Protein AF-A0A968LD47-F1 (afdb_monomer_lite)

Radius of gyration: 21.92 Å; chains: 1; bounding box: 58×36×47 Å

pLDDT: mean 73.08, std 11.28, range [50.66, 92.12]

Structure (mmCIF, N/CA/C/O backbone):
data_AF-A0A968LD47-F1
#
_entry.id   AF-A0A968LD47-F1
#
loop_
_atom_site.group_PDB
_atom_site.id
_atom_site.type_symbol
_atom_site.label_atom_id
_atom_site.label_alt_id
_atom_site.label_comp_id
_atom_site.label_asym_id
_atom_site.label_entity_id
_atom_site.label_seq_id
_atom_site.pdbx_PDB_ins_code
_atom_site.Cartn_x
_atom_site.Cartn_y
_atom_site.Cartn_z
_atom_site.occupancy
_atom_site.B_iso_or_equiv
_atom_site.auth_seq_id
_atom_site.auth_comp_id
_atom_site.auth_asym_id
_atom_site.auth_atom_id
_atom_site.pdbx_PDB_model_num
ATOM 1 N N . MET A 1 1 ? -43.486 -22.855 25.685 1.00 54.31 1 MET A N 1
ATOM 2 C CA . MET A 1 1 ? -42.345 -22.445 24.830 1.00 54.31 1 MET A CA 1
ATOM 3 C C . MET A 1 1 ? -42.127 -20.923 24.731 1.00 54.31 1 MET A C 1
ATOM 5 O O . MET A 1 1 ? -41.125 -20.507 24.178 1.00 54.31 1 MET A O 1
ATOM 9 N N . ILE A 1 2 ? -42.989 -20.074 25.316 1.00 57.53 2 ILE A N 1
ATOM 10 C CA . ILE A 1 2 ? -42.939 -18.601 25.155 1.00 57.53 2 ILE A CA 1
ATOM 11 C C . ILE A 1 2 ? -41.962 -17.908 26.140 1.00 57.53 2 ILE A C 1
ATOM 13 O O . ILE A 1 2 ? -41.511 -16.794 25.898 1.00 57.53 2 ILE A O 1
ATOM 17 N N . ARG A 1 3 ? -41.566 -18.569 27.242 1.00 56.97 3 ARG A N 1
ATOM 18 C CA . ARG A 1 3 ? -40.707 -17.964 28.287 1.00 56.97 3 ARG A CA 1
ATOM 19 C C . ARG A 1 3 ? -39.244 -17.746 27.870 1.00 56.97 3 ARG A C 1
ATOM 21 O O . ARG A 1 3 ? -38.593 -16.881 28.442 1.00 56.97 3 ARG A O 1
ATOM 28 N N . LEU A 1 4 ? -38.749 -18.476 26.867 1.00 56.97 4 LEU A N 1
ATOM 29 C CA . LEU A 1 4 ? -37.371 -18.343 26.368 1.00 56.97 4 LEU A CA 1
ATOM 30 C C . LEU A 1 4 ? -37.147 -17.037 25.585 1.00 56.97 4 LEU A C 1
ATOM 32 O O . LEU A 1 4 ? -36.058 -16.475 25.633 1.00 56.97 4 LEU A O 1
ATOM 36 N N . PHE A 1 5 ? -38.189 -16.489 24.953 1.00 58.38 5 PHE A N 1
ATOM 37 C CA . PHE A 1 5 ? -38.089 -15.246 24.177 1.00 58.38 5 PHE A CA 1
ATOM 38 C C . PHE A 1 5 ? -37.934 -13.987 25.036 1.00 58.38 5 PHE A C 1
ATOM 40 O O . PHE A 1 5 ? -37.467 -12.963 24.545 1.00 58.38 5 PHE A O 1
ATOM 47 N N . ARG A 1 6 ? -38.277 -14.052 26.329 1.00 65.31 6 ARG A N 1
ATOM 48 C CA . ARG A 1 6 ? -38.222 -12.895 27.235 1.00 65.31 6 ARG A CA 1
ATOM 49 C C . ARG A 1 6 ? -36.790 -12.458 27.566 1.00 65.31 6 ARG A C 1
ATOM 51 O O . ARG A 1 6 ? -36.578 -11.296 27.890 1.00 65.31 6 ARG A O 1
ATOM 58 N N . TYR A 1 7 ? -35.820 -13.364 27.452 1.00 65.50 7 TYR A N 1
ATOM 59 C CA . TYR A 1 7 ? -34.405 -13.084 27.723 1.00 65.50 7 TYR A CA 1
ATOM 60 C C . TYR A 1 7 ? -33.579 -12.861 26.447 1.00 65.50 7 TYR A C 1
ATOM 62 O O . TYR A 1 7 ? -32.436 -12.418 26.529 1.00 65.50 7 TYR A O 1
ATOM 70 N N . LEU A 1 8 ? -34.167 -13.100 25.268 1.00 64.88 8 LEU A N 1
ATOM 71 C CA . LEU A 1 8 ? -33.528 -12.903 23.966 1.00 64.88 8 LEU A CA 1
ATOM 72 C C . LEU A 1 8 ? -32.964 -11.478 23.753 1.00 64.88 8 LEU A C 1
ATOM 74 O O . LEU A 1 8 ? -31.821 -11.375 23.306 1.00 64.88 8 LEU A O 1
ATOM 78 N N . PRO A 1 9 ? -33.671 -10.379 24.105 1.00 64.44 9 PRO A N 1
ATOM 79 C CA . PRO A 1 9 ? -33.116 -9.038 23.913 1.00 64.44 9 PRO A CA 1
ATOM 80 C C . PRO A 1 9 ? -31.983 -8.714 24.900 1.00 64.44 9 PRO A C 1
ATOM 82 O O . PRO A 1 9 ? -31.086 -7.950 24.563 1.00 64.44 9 PRO A O 1
ATOM 85 N N . ALA A 1 10 ? -31.974 -9.328 26.090 1.00 63.28 10 ALA A N 1
ATOM 86 C CA . ALA A 1 10 ? -30.906 -9.142 27.075 1.00 63.28 10 ALA A CA 1
ATOM 87 C C . ALA A 1 10 ? -29.609 -9.867 26.670 1.00 63.28 10 ALA A C 1
ATOM 89 O O . ALA A 1 10 ? -28.518 -9.364 26.923 1.00 63.28 10 ALA A O 1
ATOM 90 N N . ILE A 1 11 ? -29.721 -11.018 25.998 1.00 63.88 11 ILE A N 1
ATOM 91 C CA . ILE A 1 11 ? -28.571 -11.781 25.486 1.00 63.88 11 ILE A CA 1
ATOM 92 C C . ILE A 1 11 ? -27.928 -11.071 24.285 1.00 63.88 11 ILE A C 1
ATOM 94 O O . ILE A 1 11 ? -26.706 -11.072 24.155 1.00 63.88 11 ILE A O 1
ATOM 98 N N . LEU A 1 12 ? -28.726 -10.405 23.443 1.00 62.38 12 LEU A N 1
ATOM 99 C CA . LEU A 1 12 ? -28.215 -9.653 22.292 1.00 62.38 12 LEU A CA 1
ATOM 100 C C . LEU A 1 12 ? -27.375 -8.426 22.702 1.00 62.38 12 LEU A C 1
ATOM 102 O O . LEU A 1 12 ? -26.509 -7.996 21.945 1.00 62.38 12 LEU A O 1
ATOM 106 N N . LEU A 1 13 ? -27.596 -7.889 23.908 1.00 61.69 13 LEU A N 1
ATOM 107 C CA . LEU A 1 13 ? -26.889 -6.717 24.437 1.00 61.69 13 LEU A CA 1
ATOM 108 C C . LEU A 1 13 ? -25.489 -7.035 25.000 1.00 61.69 13 LEU A C 1
ATOM 110 O O . LEU A 1 13 ? -24.724 -6.121 25.290 1.00 61.69 13 LEU A O 1
ATOM 114 N N . LEU A 1 14 ? -25.157 -8.320 25.163 1.00 65.88 14 LEU A N 1
ATOM 115 C CA . LEU A 1 14 ? -23.871 -8.783 25.697 1.00 65.88 14 LEU A CA 1
ATOM 116 C C . LEU A 1 14 ? -22.870 -9.184 24.611 1.00 65.88 14 LEU A C 1
ATOM 118 O O . LEU A 1 14 ? -21.778 -9.633 24.954 1.00 65.88 14 LEU A O 1
ATOM 122 N N . LEU A 1 15 ? -23.197 -9.038 23.320 1.00 65.81 15 LEU A N 1
ATOM 123 C CA . LEU A 1 15 ? -22.198 -9.266 22.280 1.00 65.81 15 LEU A CA 1
ATOM 124 C C . LEU A 1 15 ? -21.134 -8.165 22.372 1.00 65.81 15 LEU A C 1
ATOM 126 O O . LEU A 1 15 ? -21.444 -7.002 22.099 1.00 65.81 15 LEU A O 1
ATOM 130 N N . PRO A 1 16 ? -19.881 -8.499 22.732 1.00 62.66 16 PRO A N 1
ATOM 131 C CA . PRO A 1 16 ? -18.819 -7.522 22.680 1.00 62.66 16 PRO A CA 1
ATOM 132 C C . PRO A 1 16 ? -18.657 -7.135 21.214 1.00 62.66 16 PRO A C 1
ATOM 134 O O . PRO A 1 16 ? -18.444 -7.987 20.347 1.00 62.66 16 PRO A O 1
ATOM 137 N N . LEU A 1 17 ? -18.768 -5.840 20.938 1.00 62.62 17 LEU A N 1
ATOM 138 C CA . LEU A 1 17 ? -18.325 -5.282 19.675 1.00 62.62 17 LEU A CA 1
ATOM 139 C C . LEU A 1 17 ? -16.826 -5.595 19.600 1.00 62.62 17 LEU A C 1
ATOM 141 O O . LEU A 1 17 ? -16.027 -4.965 20.293 1.00 62.62 17 LEU A O 1
ATOM 145 N N . GLN A 1 18 ? -16.445 -6.627 18.842 1.00 59.47 18 GLN A N 1
ATOM 146 C CA . GLN A 1 18 ? -15.044 -6.906 18.553 1.00 59.47 18 GLN A CA 1
ATOM 147 C C . GLN A 1 18 ? -14.529 -5.763 17.679 1.00 59.47 18 GLN A C 1
ATOM 149 O O . GLN A 1 18 ? -14.502 -5.838 16.453 1.00 59.47 18 GLN A O 1
ATOM 154 N N . ALA A 1 19 ? -14.159 -4.663 18.326 1.00 58.72 19 ALA A N 1
ATOM 155 C CA . ALA A 1 19 ? -13.307 -3.667 17.728 1.00 58.72 19 ALA A CA 1
ATOM 156 C C . ALA A 1 19 ? -11.954 -4.349 17.532 1.00 58.72 19 ALA A C 1
ATOM 158 O O . ALA A 1 19 ? -11.295 -4.720 18.504 1.00 58.72 19 ALA A O 1
ATOM 159 N N . SER A 1 20 ? -11.568 -4.567 16.278 1.00 59.94 20 SER A N 1
ATOM 160 C CA . SER A 1 20 ? -10.231 -5.024 15.915 1.00 59.94 20 SER A CA 1
ATOM 161 C C . SER A 1 20 ? -9.225 -3.977 16.391 1.00 59.94 20 SER A C 1
ATOM 163 O O . SER A 1 20 ? -8.914 -3.031 15.669 1.00 59.94 20 SER A O 1
ATOM 165 N N . ALA A 1 21 ? -8.777 -4.090 17.641 1.00 57.59 21 ALA A N 1
ATOM 166 C CA . ALA A 1 21 ? -7.763 -3.221 18.202 1.00 57.59 21 ALA A CA 1
ATOM 167 C C . ALA A 1 21 ? -6.479 -3.454 17.403 1.00 57.59 21 ALA A C 1
ATOM 169 O O . ALA A 1 21 ? -5.899 -4.538 17.429 1.00 57.59 21 ALA A O 1
ATOM 170 N N . PHE A 1 22 ? -6.082 -2.449 16.628 1.00 59.38 22 PHE A N 1
ATOM 171 C CA . PHE A 1 22 ? -4.815 -2.459 15.916 1.00 59.38 22 PHE A CA 1
ATOM 172 C C . PHE A 1 22 ? -3.691 -2.662 16.923 1.00 59.38 22 PHE A C 1
ATOM 174 O O . PHE A 1 22 ? -3.618 -1.935 17.913 1.00 59.38 22 PHE A O 1
ATOM 181 N N . GLU A 1 23 ? -2.811 -3.636 16.680 1.00 59.09 23 GLU A N 1
ATOM 182 C CA . GLU A 1 23 ? -1.621 -3.781 17.510 1.00 59.09 23 GLU A CA 1
ATOM 183 C C . GLU A 1 23 ? -0.841 -2.465 17.499 1.00 59.09 23 GLU A C 1
ATOM 185 O O . GLU A 1 23 ? -0.510 -1.915 16.441 1.00 59.09 23 GLU A O 1
ATOM 190 N N . CYS A 1 24 ? -0.503 -1.975 18.693 1.00 56.09 24 CYS A N 1
ATOM 191 C CA . CYS A 1 24 ? 0.260 -0.745 18.880 1.00 56.09 24 CYS A CA 1
ATOM 192 C C . CYS A 1 24 ? 1.574 -0.744 18.080 1.00 56.09 24 CYS A C 1
ATOM 194 O O . CYS A 1 24 ? 2.087 0.316 17.745 1.00 56.09 24 CYS A O 1
ATOM 196 N N . THR A 1 25 ? 2.113 -1.914 17.734 1.00 59.41 25 THR A N 1
ATOM 197 C CA . THR A 1 25 ? 3.344 -2.105 16.952 1.00 59.41 25 THR A CA 1
ATOM 198 C C . THR A 1 25 ? 3.239 -1.620 15.504 1.00 59.41 25 THR A C 1
ATOM 200 O O . THR A 1 25 ? 4.264 -1.288 14.906 1.00 59.41 25 THR A O 1
ATOM 203 N N . VAL A 1 26 ? 2.028 -1.538 14.942 1.00 61.44 26 VAL A N 1
ATOM 204 C CA . VAL A 1 26 ? 1.790 -1.008 13.592 1.00 61.44 26 VAL A CA 1
ATOM 205 C C . VAL A 1 26 ? 1.824 0.520 13.625 1.00 61.44 26 VAL A C 1
ATOM 207 O O . VAL A 1 26 ? 2.548 1.138 12.846 1.00 61.44 26 VAL A O 1
ATOM 210 N N . CYS A 1 27 ? 1.124 1.132 14.582 1.00 64.81 27 CYS A N 1
ATOM 211 C CA . CYS A 1 27 ? 1.081 2.589 14.747 1.00 64.81 27 CYS A CA 1
ATOM 212 C C . CYS A 1 27 ? 2.370 3.164 15.371 1.00 64.81 27 CYS A C 1
ATOM 214 O O . CYS A 1 27 ? 2.737 4.298 15.076 1.00 64.81 27 CYS A O 1
ATOM 216 N N . HIS A 1 28 ? 3.094 2.376 16.175 1.00 70.44 28 HIS A N 1
ATOM 217 C CA . HIS A 1 28 ? 4.322 2.764 16.886 1.00 70.44 28 HIS A CA 1
ATOM 218 C C . HIS A 1 28 ? 5.540 1.918 16.486 1.00 70.44 28 HIS A C 1
ATOM 220 O O . HIS A 1 28 ? 6.415 1.628 17.309 1.00 70.44 28 HIS A O 1
ATOM 226 N N . SER A 1 29 ? 5.617 1.496 15.221 1.00 75.69 29 SER A N 1
ATOM 227 C CA . SER A 1 29 ? 6.782 0.754 14.736 1.00 75.69 29 SER A CA 1
ATOM 228 C C . SER A 1 29 ? 8.059 1.587 14.890 1.00 75.69 29 SER A C 1
ATOM 230 O O . SER A 1 29 ? 8.132 2.715 14.410 1.00 75.69 29 SER A O 1
ATOM 232 N N . LYS A 1 30 ? 9.101 1.015 15.505 1.00 81.75 30 LYS A N 1
ATOM 233 C CA . LYS A 1 30 ? 10.449 1.616 15.555 1.00 81.75 30 LYS A CA 1
ATOM 234 C C . LYS A 1 30 ? 11.271 1.340 14.288 1.00 81.75 30 LYS A C 1
ATOM 236 O O . LYS A 1 30 ? 12.410 1.784 14.194 1.00 81.75 30 LYS A O 1
ATOM 241 N N . ASN A 1 31 ? 10.728 0.591 13.322 1.00 83.38 31 ASN A N 1
ATOM 242 C CA . ASN A 1 31 ? 11.427 0.283 12.078 1.00 83.38 31 ASN A CA 1
ATOM 243 C C . ASN A 1 31 ? 11.485 1.543 11.187 1.00 83.38 31 ASN A C 1
ATOM 245 O O . ASN A 1 31 ? 10.436 1.982 10.703 1.00 83.38 31 ASN A O 1
ATOM 249 N N . PRO A 1 32 ? 12.677 2.100 10.900 1.00 83.75 32 PRO A N 1
ATOM 250 C CA . PRO A 1 32 ? 12.807 3.348 10.149 1.00 83.75 32 PRO A CA 1
ATOM 251 C C . PRO A 1 32 ? 12.222 3.262 8.732 1.00 83.75 32 PRO A C 1
ATOM 253 O O . PRO A 1 32 ? 11.715 4.261 8.220 1.00 83.75 32 PRO A O 1
ATOM 256 N N . ALA A 1 33 ? 12.222 2.080 8.106 1.00 81.06 33 ALA A N 1
ATOM 257 C CA . ALA A 1 33 ? 11.607 1.884 6.794 1.00 81.06 33 ALA A CA 1
ATOM 258 C C . ALA A 1 33 ? 10.073 2.002 6.854 1.00 81.06 33 ALA A C 1
ATOM 260 O O . ALA A 1 33 ? 9.473 2.650 5.996 1.00 81.06 33 ALA A O 1
ATOM 261 N N . MET A 1 34 ? 9.448 1.439 7.896 1.00 77.75 34 MET A N 1
ATOM 262 C CA . MET A 1 34 ? 8.002 1.560 8.130 1.00 77.75 34 MET A CA 1
ATOM 263 C C . MET A 1 34 ? 7.6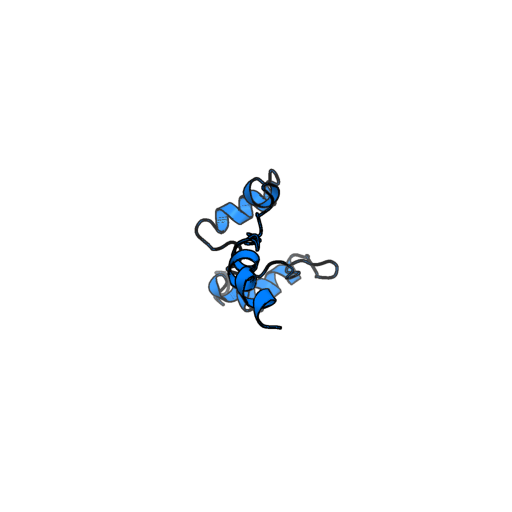14 2.996 8.484 1.00 77.75 34 MET A C 1
ATOM 265 O O . MET A 1 34 ? 6.662 3.527 7.920 1.00 77.75 34 MET A O 1
ATOM 269 N N . VAL A 1 35 ? 8.392 3.658 9.346 1.00 82.56 35 VAL A N 1
ATOM 270 C CA . VAL A 1 35 ? 8.166 5.066 9.712 1.00 82.56 35 VAL A CA 1
ATOM 271 C C . VAL A 1 35 ? 8.254 5.976 8.484 1.00 82.56 35 VAL A C 1
ATOM 273 O O . VAL A 1 35 ? 7.384 6.824 8.287 1.00 82.56 35 VAL A O 1
ATOM 276 N N . LYS A 1 36 ? 9.263 5.788 7.620 1.00 83.56 36 LYS A N 1
ATOM 277 C CA . LYS A 1 36 ? 9.406 6.561 6.374 1.00 83.56 36 LYS A CA 1
ATOM 278 C C . LYS A 1 36 ? 8.201 6.375 5.450 1.00 83.56 36 LYS A C 1
ATOM 280 O O . LYS A 1 36 ? 7.730 7.352 4.872 1.00 83.56 36 LYS A O 1
ATOM 285 N N . MET A 1 37 ? 7.702 5.145 5.332 1.00 78.38 37 MET A N 1
ATOM 286 C CA . MET A 1 37 ? 6.511 4.838 4.540 1.00 78.38 37 MET A CA 1
ATOM 287 C C . MET A 1 37 ? 5.262 5.518 5.123 1.00 78.38 37 MET A C 1
ATOM 289 O O . MET A 1 37 ? 4.580 6.238 4.399 1.00 78.38 37 MET A O 1
ATOM 293 N N . HIS A 1 38 ? 5.017 5.403 6.432 1.00 78.00 38 HIS A N 1
ATOM 294 C CA . HIS A 1 38 ? 3.877 6.061 7.084 1.00 78.00 38 HIS A CA 1
ATOM 295 C C . HIS A 1 38 ? 3.931 7.587 6.988 1.00 78.00 38 HIS A C 1
ATOM 297 O O . HIS A 1 38 ? 2.901 8.216 6.774 1.00 78.00 38 HIS A O 1
ATOM 303 N N . LYS A 1 39 ? 5.121 8.191 7.083 1.00 83.06 39 LYS A N 1
ATOM 304 C CA . LYS A 1 39 ? 5.282 9.637 6.885 1.00 83.06 39 LYS A CA 1
ATOM 305 C C . LYS A 1 39 ? 4.916 10.061 5.459 1.00 83.06 39 LYS A C 1
ATOM 307 O O . LYS A 1 39 ? 4.287 11.096 5.281 1.00 83.06 39 LYS A O 1
ATOM 312 N N . ALA A 1 40 ? 5.274 9.261 4.453 1.00 80.94 40 ALA A N 1
ATOM 313 C CA . ALA A 1 40 ? 4.900 9.524 3.061 1.00 80.94 40 ALA A CA 1
ATOM 314 C C . ALA A 1 40 ? 3.390 9.360 2.800 1.00 80.94 40 ALA A C 1
ATOM 316 O O . ALA A 1 40 ? 2.863 9.987 1.887 1.00 80.94 40 ALA A O 1
ATOM 317 N N . LEU A 1 41 ? 2.702 8.543 3.604 1.00 78.38 41 LEU A N 1
ATOM 318 C CA . LEU A 1 41 ? 1.256 8.307 3.529 1.00 78.38 41 LEU A CA 1
ATOM 319 C C . LEU A 1 41 ? 0.469 9.051 4.623 1.00 78.38 41 LEU A C 1
ATOM 321 O O . LEU A 1 41 ? -0.671 8.695 4.918 1.00 78.38 41 LEU A O 1
ATOM 325 N N . GLN A 1 42 ? 1.058 10.067 5.257 1.00 82.25 42 GLN A N 1
ATOM 326 C CA . GLN A 1 42 ? 0.401 10.793 6.341 1.00 82.25 42 GLN A CA 1
ATOM 327 C C . GLN A 1 42 ? -0.917 11.422 5.852 1.00 82.25 42 GLN A C 1
ATOM 329 O O . GLN A 1 42 ? -0.963 12.065 4.808 1.00 82.25 42 GLN A O 1
ATOM 334 N N . GLY A 1 43 ? -1.997 11.221 6.612 1.00 80.50 43 GLY A N 1
ATOM 335 C CA . GLY A 1 43 ? -3.346 11.670 6.243 1.00 80.50 43 GLY A CA 1
ATOM 336 C C . GLY A 1 43 ? -4.112 10.711 5.324 1.00 80.50 43 GLY A C 1
ATOM 337 O O . GLY A 1 43 ? -5.301 10.922 5.101 1.00 80.50 43 GLY A O 1
ATOM 338 N N . GLN A 1 44 ? -3.479 9.640 4.834 1.00 80.44 44 GLN A N 1
ATOM 339 C CA . GLN A 1 44 ? -4.160 8.562 4.116 1.00 80.44 44 GLN A CA 1
ATOM 340 C C . GLN A 1 44 ? -4.664 7.486 5.083 1.00 80.44 44 GLN A C 1
ATOM 342 O O . GLN A 1 44 ? -4.095 7.251 6.151 1.00 80.44 44 GLN A O 1
ATOM 347 N N . SER A 1 45 ? -5.735 6.795 4.689 1.00 80.88 45 SER A N 1
ATOM 348 C CA . SER A 1 45 ? -6.229 5.635 5.435 1.00 80.88 45 SER A CA 1
ATOM 349 C C . SER A 1 45 ? -5.213 4.490 5.387 1.00 80.88 45 SER A C 1
ATOM 351 O O . SER A 1 45 ? -4.703 4.157 4.318 1.00 80.88 45 SER A O 1
ATOM 353 N N . CYS A 1 46 ? -4.995 3.817 6.524 1.00 76.25 46 CYS A N 1
ATOM 354 C CA . CYS A 1 46 ? -4.134 2.627 6.621 1.00 76.25 46 CYS A CA 1
ATOM 355 C C . CYS A 1 46 ? -4.555 1.506 5.652 1.00 76.25 46 CYS A C 1
ATOM 357 O O . CYS A 1 46 ? -3.737 0.676 5.267 1.00 76.25 46 CYS A O 1
ATOM 359 N N . PHE A 1 47 ? -5.827 1.494 5.241 1.00 77.56 47 PHE A N 1
ATOM 360 C CA . PHE A 1 47 ? -6.389 0.526 4.298 1.00 77.56 47 PHE A CA 1
ATOM 361 C C . PHE A 1 47 ? -6.765 1.135 2.951 1.00 77.56 47 PHE A C 1
ATOM 363 O O . PHE A 1 47 ? -7.499 0.515 2.184 1.00 77.56 47 PHE A O 1
ATOM 370 N N . GLY A 1 48 ? -6.285 2.347 2.663 1.00 76.00 48 GLY A N 1
ATOM 371 C CA . GLY A 1 48 ? -6.572 3.031 1.404 1.00 76.00 48 GLY A CA 1
ATOM 372 C C . GLY A 1 48 ? -6.059 2.267 0.182 1.00 76.00 48 GLY A C 1
ATOM 373 O O . GLY A 1 48 ? -6.645 2.373 -0.887 1.00 76.00 48 GLY A O 1
ATOM 374 N N . CYS A 1 49 ? -5.005 1.459 0.347 1.00 76.50 49 CYS A N 1
ATOM 375 C CA . CYS A 1 49 ? -4.408 0.686 -0.744 1.00 76.50 49 CYS A CA 1
ATOM 376 C C . CYS A 1 49 ? -4.687 -0.822 -0.650 1.00 76.50 49 CYS A C 1
ATOM 378 O O . CYS A 1 49 ? -4.789 -1.485 -1.676 1.00 76.50 49 CYS A O 1
ATOM 380 N N . HIS A 1 50 ? -4.800 -1.396 0.554 1.00 76.94 50 HIS A N 1
ATOM 381 C CA . HIS A 1 50 ? -5.090 -2.822 0.727 1.00 76.94 50 HIS A CA 1
ATOM 382 C C . HIS A 1 50 ? -5.740 -3.139 2.079 1.00 76.94 50 HIS A C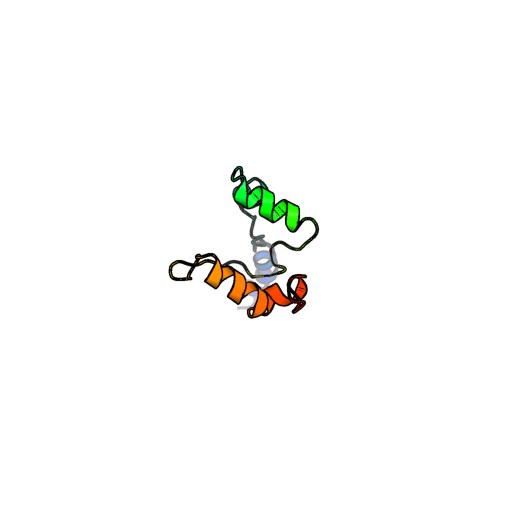 1
ATOM 384 O O . HIS A 1 50 ? -5.503 -2.465 3.079 1.00 76.94 50 HIS A O 1
ATOM 390 N N . LYS A 1 51 ? -6.525 -4.222 2.133 1.00 77.62 51 LYS A N 1
ATOM 391 C CA . LYS A 1 51 ? -7.163 -4.706 3.370 1.00 77.62 51 LYS A CA 1
ATOM 392 C C . LYS A 1 51 ? -6.189 -5.496 4.250 1.00 77.62 51 LYS A C 1
ATOM 394 O O . LYS A 1 51 ? -5.132 -5.945 3.801 1.00 77.62 51 LYS A O 1
ATOM 399 N N . MET A 1 52 ? -6.566 -5.700 5.510 1.00 71.12 52 MET A N 1
ATOM 400 C CA . MET A 1 52 ? -5.868 -6.624 6.406 1.00 71.12 52 MET A CA 1
ATOM 401 C C . MET A 1 52 ? -5.873 -8.042 5.810 1.00 71.12 52 MET A C 1
ATOM 403 O O . MET A 1 52 ? -6.883 -8.487 5.271 1.00 71.12 52 MET A O 1
ATOM 407 N N . GLY A 1 53 ? -4.731 -8.731 5.851 1.00 70.06 53 GLY A N 1
ATOM 408 C CA . GLY A 1 53 ? -4.560 -10.057 5.240 1.00 70.06 53 GLY A CA 1
ATOM 409 C C . GLY A 1 53 ? -4.217 -10.046 3.743 1.00 70.06 53 GLY A C 1
ATOM 410 O O . GLY A 1 53 ? -3.777 -11.070 3.218 1.00 70.06 53 GLY A O 1
ATOM 411 N N . ALA A 1 54 ? -4.325 -8.901 3.057 1.00 71.50 54 ALA A N 1
ATOM 412 C CA . ALA A 1 54 ? -3.836 -8.765 1.689 1.00 71.50 54 ALA A CA 1
ATOM 413 C C . ALA A 1 54 ? -2.300 -8.833 1.679 1.00 71.50 54 ALA A C 1
ATOM 415 O O . ALA A 1 54 ? -1.607 -8.013 2.283 1.00 71.50 54 ALA A O 1
ATOM 416 N N . LYS A 1 55 ? -1.741 -9.834 0.996 1.00 68.19 55 LYS A N 1
ATOM 417 C CA . LYS A 1 55 ? -0.292 -10.078 0.949 1.00 68.19 55 LYS A CA 1
ATOM 418 C C . LYS A 1 55 ? 0.402 -9.172 -0.074 1.00 68.19 55 LYS A C 1
ATOM 420 O O . LYS A 1 55 ? 1.004 -9.673 -1.021 1.00 68.19 55 LYS A O 1
ATOM 425 N N . LEU A 1 56 ? 0.376 -7.852 0.139 1.00 65.00 56 LEU A N 1
ATOM 426 C CA . LEU A 1 56 ? 0.954 -6.866 -0.793 1.00 65.00 56 LEU A CA 1
ATOM 427 C C . LEU A 1 56 ? 2.436 -7.154 -1.127 1.00 65.00 56 LEU A C 1
ATOM 429 O O . LEU A 1 56 ? 2.891 -6.896 -2.241 1.00 65.00 56 LEU A O 1
ATOM 433 N N . MET A 1 57 ? 3.178 -7.726 -0.170 1.00 70.31 57 MET A N 1
ATOM 434 C CA . MET A 1 57 ? 4.590 -8.131 -0.290 1.00 70.31 57 MET A CA 1
ATOM 435 C C . MET A 1 57 ? 4.835 -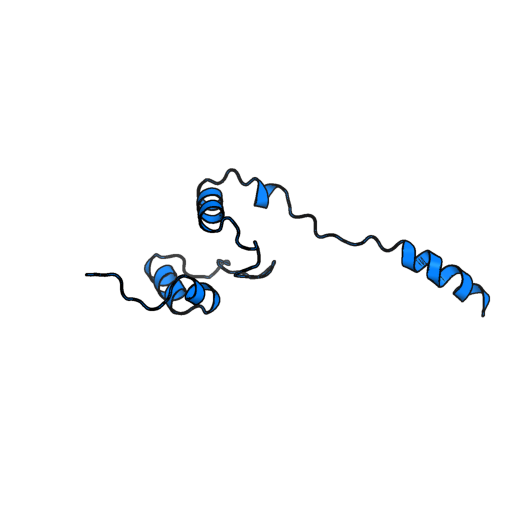9.529 0.301 1.00 70.31 57 MET A C 1
ATOM 437 O O . MET A 1 57 ? 5.834 -9.769 0.995 1.00 70.31 57 MET A O 1
ATOM 441 N N . GLY A 1 58 ? 3.881 -10.438 0.075 1.00 72.62 58 GLY A N 1
ATOM 442 C CA . GLY A 1 58 ? 3.908 -11.799 0.609 1.00 72.62 58 GLY A CA 1
ATOM 443 C C . GLY A 1 58 ? 5.156 -12.601 0.231 1.00 72.62 58 GLY A C 1
ATOM 444 O O . GLY A 1 58 ? 5.882 -12.274 -0.709 1.00 72.62 58 GLY A O 1
ATOM 445 N N . LYS A 1 59 ? 5.393 -13.692 0.970 1.00 71.88 59 LYS A N 1
ATOM 446 C CA . LYS A 1 59 ? 6.379 -14.719 0.597 1.00 71.88 59 LYS A CA 1
ATOM 447 C C . LYS A 1 59 ? 6.098 -15.174 -0.846 1.00 71.88 59 LYS A C 1
ATOM 449 O O . LYS A 1 59 ? 4.980 -15.590 -1.127 1.00 71.88 59 LYS A O 1
ATOM 454 N N . GLY A 1 60 ? 7.091 -15.057 -1.730 1.00 79.19 60 GLY A N 1
ATOM 455 C CA . GLY A 1 60 ? 6.998 -15.439 -3.147 1.00 79.19 60 GLY A CA 1
ATOM 456 C C . GLY A 1 60 ? 6.846 -14.283 -4.142 1.00 79.19 60 GLY A C 1
ATOM 457 O O . GLY A 1 60 ? 6.985 -14.512 -5.336 1.00 79.19 60 GLY A O 1
ATOM 458 N N . GLN A 1 61 ? 6.609 -13.047 -3.687 1.00 82.31 61 GLN A N 1
ATOM 459 C CA . GLN A 1 61 ? 6.604 -11.885 -4.583 1.00 82.31 61 GLN A CA 1
ATOM 460 C C . GLN A 1 61 ? 8.034 -11.389 -4.845 1.00 82.31 61 GLN A C 1
ATOM 462 O O . GLN A 1 61 ? 8.772 -11.203 -3.869 1.00 82.31 61 GLN A O 1
ATOM 467 N N . PRO A 1 62 ? 8.428 -11.139 -6.109 1.00 87.25 62 PRO A N 1
ATOM 468 C CA . PRO A 1 62 ? 9.696 -10.493 -6.430 1.00 87.25 62 PRO A CA 1
ATOM 469 C C . PRO A 1 62 ? 9.796 -9.106 -5.778 1.00 87.25 62 PRO A C 1
ATOM 471 O O . PRO A 1 62 ? 8.849 -8.315 -5.808 1.00 87.25 62 PRO A O 1
ATOM 474 N N . LYS A 1 63 ? 10.940 -8.829 -5.142 1.00 84.50 63 LYS A N 1
ATOM 475 C CA . LYS A 1 63 ? 11.213 -7.581 -4.397 1.00 84.50 63 LYS A CA 1
ATOM 476 C C . LYS A 1 63 ? 12.417 -6.817 -4.945 1.00 84.50 63 LYS 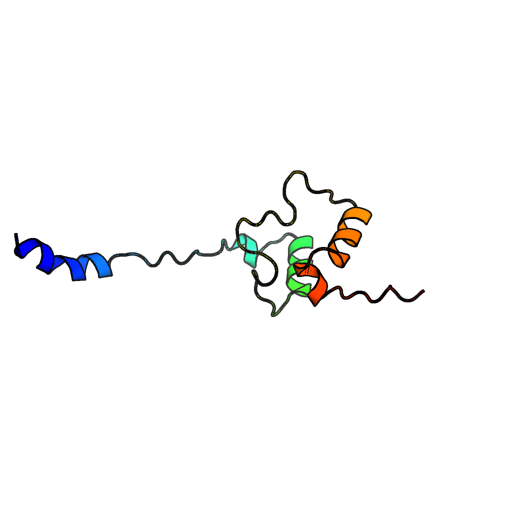A C 1
ATOM 478 O O . LYS A 1 63 ? 12.851 -5.845 -4.331 1.00 84.50 63 LYS A O 1
ATOM 483 N N . ASP A 1 64 ? 12.972 -7.270 -6.063 1.00 89.94 64 ASP A N 1
ATOM 484 C CA . ASP A 1 64 ? 14.017 -6.547 -6.771 1.00 89.94 64 ASP A CA 1
ATOM 485 C C . ASP A 1 64 ? 13.472 -5.222 -7.334 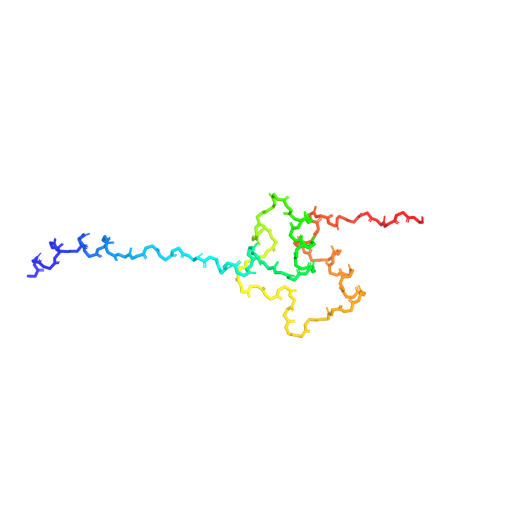1.00 89.94 64 ASP A C 1
ATOM 487 O O . ASP A 1 64 ? 12.262 -5.003 -7.466 1.00 89.94 64 ASP A O 1
ATOM 491 N N . LYS A 1 65 ? 14.392 -4.304 -7.631 1.00 86.94 65 LYS A N 1
ATOM 492 C CA . LYS A 1 65 ? 14.065 -2.934 -8.034 1.00 86.94 65 LYS A CA 1
ATOM 493 C C . LYS A 1 65 ? 13.168 -2.894 -9.272 1.00 86.94 65 LYS A C 1
ATOM 495 O O . LYS A 1 65 ? 12.232 -2.098 -9.300 1.00 86.94 65 LYS A O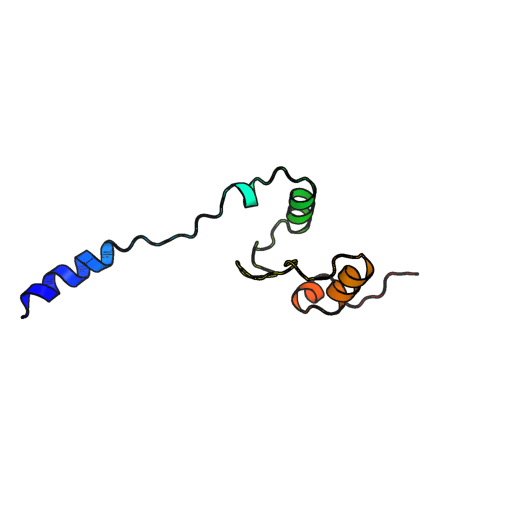 1
ATOM 500 N N . GLU A 1 66 ? 13.451 -3.724 -10.269 1.00 92.12 66 GLU A N 1
ATOM 501 C CA . GLU A 1 66 ? 12.716 -3.739 -11.532 1.00 92.12 66 GLU A CA 1
ATOM 502 C C . GLU A 1 66 ? 11.279 -4.216 -11.314 1.00 92.12 66 GLU A C 1
ATOM 504 O O . GLU A 1 66 ? 10.330 -3.524 -11.695 1.00 92.12 66 GLU A O 1
ATOM 509 N N . SER A 1 67 ? 11.108 -5.319 -10.584 1.00 90.25 67 SER A N 1
ATOM 510 C CA . SER A 1 67 ? 9.792 -5.836 -10.209 1.00 90.25 67 SER A CA 1
ATOM 511 C C . SER A 1 67 ? 8.955 -4.809 -9.445 1.00 90.25 67 SER A C 1
ATOM 513 O O . SER A 1 67 ? 7.767 -4.632 -9.729 1.00 90.25 67 SER A O 1
ATOM 515 N N . LEU A 1 68 ? 9.558 -4.081 -8.500 1.00 87.38 68 LEU A N 1
ATOM 516 C CA . LEU A 1 68 ? 8.853 -3.041 -7.745 1.00 87.38 68 LEU A CA 1
ATOM 517 C C . LEU A 1 68 ? 8.463 -1.842 -8.620 1.00 87.38 68 LEU A C 1
ATOM 519 O O . LEU A 1 68 ? 7.388 -1.275 -8.418 1.00 87.38 68 LEU A O 1
ATOM 523 N N . LEU A 1 69 ? 9.309 -1.441 -9.573 1.00 88.81 69 LEU A N 1
ATOM 524 C CA . LEU A 1 69 ? 9.000 -0.357 -10.512 1.00 88.81 69 LEU A CA 1
ATOM 525 C C . LEU A 1 69 ? 7.872 -0.750 -11.465 1.00 88.81 69 LEU A C 1
ATOM 527 O O . LEU A 1 69 ? 6.919 0.014 -11.621 1.00 88.81 69 LEU A O 1
ATOM 531 N N . LYS A 1 70 ? 7.929 -1.965 -12.020 1.00 88.50 70 LYS A N 1
ATOM 532 C CA . LYS A 1 70 ? 6.868 -2.513 -12.868 1.00 88.50 70 LYS A CA 1
ATOM 533 C C . LYS A 1 70 ? 5.528 -2.521 -12.139 1.00 88.50 70 LYS A C 1
ATOM 535 O O . LYS A 1 70 ? 4.524 -2.081 -12.694 1.00 88.50 70 LYS A O 1
ATOM 540 N N . ARG A 1 71 ? 5.505 -2.948 -10.873 1.00 86.75 71 ARG A N 1
ATOM 541 C CA . ARG A 1 71 ? 4.281 -2.950 -10.058 1.00 86.75 71 ARG A CA 1
ATOM 542 C C . ARG A 1 71 ? 3.687 -1.559 -9.867 1.00 86.75 71 ARG A C 1
ATOM 544 O O . ARG A 1 71 ? 2.492 -1.404 -10.062 1.00 86.75 71 ARG A O 1
ATOM 551 N N . ARG A 1 72 ? 4.492 -0.527 -9.586 1.00 87.31 72 ARG A N 1
ATOM 552 C CA . ARG A 1 72 ? 3.969 0.850 -9.437 1.00 87.31 72 ARG A CA 1
ATOM 553 C C . ARG A 1 72 ? 3.204 1.344 -10.666 1.00 87.31 72 ARG A C 1
ATOM 555 O O . ARG A 1 72 ? 2.311 2.166 -10.519 1.00 87.31 72 ARG A O 1
ATOM 562 N N . GLN A 1 73 ? 3.565 0.848 -11.846 1.00 88.31 73 GLN A N 1
ATOM 563 C CA . GLN A 1 73 ? 2.985 1.248 -13.128 1.00 88.31 73 GLN A CA 1
ATOM 564 C C . GLN A 1 73 ? 1.844 0.341 -13.606 1.00 88.31 73 GLN A C 1
ATOM 566 O O . GLN A 1 73 ? 1.204 0.657 -14.608 1.00 88.31 73 GLN A O 1
ATOM 571 N N . THR A 1 74 ? 1.624 -0.803 -12.955 1.00 86.56 74 THR A N 1
ATOM 572 C CA . THR A 1 74 ? 0.684 -1.838 -13.428 1.00 86.56 74 THR A CA 1
ATOM 573 C C . THR A 1 74 ? -0.368 -2.216 -12.395 1.00 86.56 74 THR A C 1
ATOM 575 O O . THR A 1 74 ? -1.474 -2.578 -12.776 1.00 86.56 74 THR A O 1
ATOM 578 N N . ASP A 1 75 ? -0.047 -2.121 -11.107 1.00 86.44 75 ASP A N 1
ATOM 579 C CA . ASP A 1 75 ? -0.943 -2.470 -10.009 1.00 86.44 75 ASP A CA 1
ATOM 580 C C . ASP A 1 75 ? -1.938 -1.321 -9.790 1.00 86.44 75 ASP A C 1
ATOM 582 O O . ASP A 1 75 ? -1.533 -0.186 -9.523 1.00 86.44 75 ASP A O 1
ATOM 586 N N . GLU A 1 76 ? -3.239 -1.595 -9.908 1.00 85.62 76 GLU A N 1
ATOM 587 C CA . GLU A 1 76 ? -4.296 -0.568 -9.897 1.00 85.62 76 GLU A CA 1
ATOM 588 C C . GLU A 1 76 ? -4.235 0.319 -8.647 1.00 85.62 76 GLU A C 1
ATOM 590 O O . GLU A 1 76 ? -4.408 1.537 -8.725 1.00 85.62 76 GLU A O 1
ATOM 595 N N . VAL A 1 77 ? -3.895 -0.278 -7.500 1.00 82.81 77 VAL A N 1
ATOM 596 C CA . VAL A 1 77 ? -3.786 0.416 -6.207 1.00 82.81 77 VAL A CA 1
ATOM 597 C C . VAL A 1 77 ? -2.672 1.466 -6.193 1.00 82.81 77 VAL A C 1
ATOM 599 O O . VAL A 1 77 ? -2.703 2.390 -5.382 1.00 82.81 77 VAL A O 1
ATOM 602 N N . CYS A 1 78 ? -1.668 1.317 -7.062 1.00 84.69 78 CYS A N 1
ATOM 603 C CA . CYS A 1 78 ? -0.529 2.220 -7.162 1.00 84.69 78 CYS A CA 1
ATOM 604 C C . CYS A 1 78 ? -0.782 3.371 -8.141 1.00 84.69 78 CYS A C 1
ATOM 606 O O . CYS A 1 78 ? -0.185 4.434 -7.974 1.00 84.69 78 CYS A O 1
ATOM 608 N N . LEU A 1 79 ? -1.661 3.189 -9.132 1.00 86.19 79 LEU A N 1
ATOM 609 C CA . LEU A 1 79 ? -1.870 4.147 -10.225 1.00 86.19 79 LEU A CA 1
ATOM 610 C C . LEU A 1 79 ? -2.450 5.490 -9.767 1.00 86.19 79 LEU A C 1
ATOM 612 O O . LEU A 1 79 ? -2.249 6.502 -10.439 1.00 86.19 79 LEU A O 1
ATOM 616 N N . SER A 1 80 ? -3.131 5.522 -8.619 1.00 82.69 80 SER A N 1
ATOM 617 C CA . SER A 1 80 ? -3.633 6.762 -8.014 1.00 82.69 80 SER A CA 1
ATOM 618 C C . SER A 1 80 ? -2.504 7.747 -7.685 1.00 82.69 80 SER A C 1
ATOM 620 O O . SER A 1 80 ? -2.663 8.950 -7.894 1.00 82.69 80 SER A O 1
ATOM 622 N N . CYS A 1 81 ? -1.353 7.235 -7.240 1.00 81.62 81 CYS A N 1
ATOM 623 C CA . CYS A 1 81 ? -0.168 8.020 -6.881 1.00 81.62 81 CYS A CA 1
ATOM 624 C C . CYS A 1 81 ? 0.932 7.969 -7.953 1.00 81.62 81 CYS A C 1
ATOM 626 O O . CYS A 1 81 ? 1.713 8.907 -8.085 1.00 81.62 81 CYS A O 1
ATOM 628 N N . HIS A 1 82 ? 1.013 6.875 -8.710 1.00 82.50 82 HIS A N 1
ATOM 629 C CA . HIS A 1 82 ? 2.060 6.594 -9.694 1.00 82.50 82 HIS A CA 1
ATOM 630 C C . HIS A 1 82 ? 1.498 6.584 -11.116 1.00 82.50 82 HIS A C 1
ATOM 632 O O . HIS A 1 82 ? 1.642 5.609 -11.855 1.00 82.50 82 HIS A O 1
ATOM 638 N N . LYS A 1 83 ? 0.836 7.681 -11.496 1.00 73.12 83 LYS A N 1
ATOM 639 C CA . LYS A 1 83 ? 0.327 7.864 -12.859 1.00 73.12 83 LYS A CA 1
ATOM 640 C C . LYS A 1 83 ? 1.449 7.670 -13.888 1.00 73.12 83 LYS A C 1
ATOM 642 O O . LYS A 1 83 ? 2.615 7.942 -13.608 1.00 73.12 83 LYS A O 1
ATOM 647 N N . LYS A 1 84 ? 1.066 7.217 -15.087 1.00 62.88 84 LYS A N 1
ATOM 648 C CA . LYS A 1 84 ? 1.911 7.135 -16.289 1.00 62.88 84 LYS A CA 1
ATOM 649 C C . LYS A 1 84 ? 2.349 8.537 -16.741 1.00 62.88 84 LYS A C 1
ATOM 651 O O . LYS A 1 84 ? 1.909 9.010 -17.778 1.00 62.88 84 LYS A O 1
ATOM 656 N N . GLU A 1 85 ? 3.203 9.211 -15.994 1.00 61.19 85 GLU A N 1
ATOM 657 C CA . GLU A 1 85 ? 4.126 10.146 -16.625 1.00 61.19 85 GLU A CA 1
ATOM 658 C C . GLU A 1 85 ? 5.509 9.500 -16.582 1.00 61.19 85 GLU A C 1
ATOM 660 O O . GLU A 1 85 ? 5.953 9.076 -15.507 1.00 61.19 85 GLU A O 1
ATOM 665 N N . PRO A 1 86 ? 6.163 9.307 -17.743 1.00 55.31 86 PRO A N 1
ATOM 666 C CA . PRO A 1 86 ? 7.540 8.844 -17.752 1.00 55.31 86 PRO A CA 1
ATOM 667 C C . PRO A 1 86 ? 8.397 9.842 -16.953 1.00 55.31 86 PRO A C 1
ATOM 669 O O . PRO A 1 86 ? 8.115 11.042 -16.991 1.00 55.31 86 PRO A O 1
ATOM 672 N N . PRO A 1 87 ? 9.416 9.379 -16.205 1.00 50.66 87 PRO A N 1
ATOM 673 C CA . PRO A 1 87 ? 10.334 10.299 -15.542 1.00 50.66 87 PRO A CA 1
ATOM 674 C C . PRO A 1 87 ? 10.940 11.252 -16.590 1.00 50.66 87 PRO A C 1
ATOM 676 O O . PRO A 1 87 ? 11.217 10.795 -17.705 1.00 50.66 87 PRO A O 1
ATOM 679 N N . PRO A 1 88 ? 11.126 12.550 -16.272 1.00 51.03 88 PRO A N 1
ATOM 680 C CA . PRO A 1 88 ? 11.825 13.455 -17.176 1.00 51.03 88 PRO A CA 1
ATOM 681 C C . PRO A 1 88 ? 13.235 12.906 -17.473 1.00 51.03 88 PRO A C 1
ATOM 683 O O . PRO A 1 88 ? 13.804 12.248 -16.593 1.00 51.03 88 PRO A O 1
ATOM 686 N N . PRO A 1 89 ? 13.748 13.118 -18.702 1.00 58.78 89 PRO A N 1
ATOM 687 C CA . PRO A 1 89 ? 15.045 12.603 -19.141 1.00 58.78 89 PRO A CA 1
ATOM 688 C C . PRO A 1 89 ? 16.210 13.088 -18.272 1.00 58.78 89 PRO A C 1
ATOM 690 O O . PRO A 1 89 ? 16.131 14.221 -17.740 1.00 58.78 89 PRO A O 1
#

Sequence (89 aa):
MIRLFRYLPAILLLLPLQASAFECTVCHSKNPAMVKMHKALQGQSCFGCHKMGAKLMGKGQPKDKESLLKRRQTDEVCLSCHKKEPPPP

Secondary structure (DSSP, 8-state):
--GGGGSHHHHHTT---------HHHHT---HHHHHHHHHTTTS-TTSS--TT--TT-TTS--SHHHHHHHHHH-HHHHTTS-S-PPP-

Foldseek 3Di:
DPVVVVCVVVVVVPPPPPPVPPPVCLVDPPPVVSVVVCVVQPPHDPPLQHDPPPPPPNDPQDPDPVSVVVCCDPPPSNCVPSPPDDPDD